Protein AF-A0A7J3DKT4-F1 (afdb_monomer)

Nearest PDB structures (foldseek):
  7a67-assembly1_A  TM=9.300E-01  e=2.035E-06  Pyrococcus abyssi GE5
  6gwj-assembly1_B  TM=9.200E-01  e=6.571E-06  Homo sapiens
  4wx8-assembly3_C  TM=9.030E-01  e=1.436E-05  Saccharomyces cerevisiae S288C
  8k20-assembly1_F  TM=8.988E-01  e=1.013E-04  Arabidopsis thaliana
  8k20-assembly1_D  TM=8.313E-01  e=8.332E-05  Arabidopsis thaliana

Sequence (92 aa):
MGKYELKLRLIMDDEQKASIIYRAIMPDIRAKQKRSETAVMQKGNNIEIKIDACDAIALRASFNSVARHIALAHDIIERFKCSKNFKKEVLG

Foldseek 3Di:
DDKDKDKDKDAAPWQVLLVQLCVQCVVVQPDDDPFKHWDWDDDTRMIMIMMIGPDPVRVVVSVVSSVVSSVVSVCCCVVCVPDPPPDPPPDD

Solvent-accessible surface area (backbone atoms only — not comparable to full-atom values): 5406 Å² total; per-residue (Å²): 130,66,79,38,74,48,80,49,75,46,80,43,99,38,42,66,60,28,48,52,42,52,64,66,39,48,73,73,55,66,63,84,49,98,50,35,50,70,49,76,47,78,60,67,27,28,41,39,38,39,37,43,13,63,38,71,67,44,41,52,52,52,50,53,51,53,53,50,46,51,52,50,45,49,50,48,53,72,73,57,62,81,70,94,71,80,70,82,79,72,83,126

Radius of gyration: 16.79 Å; Cα contacts (8 Å, |Δi|>4): 119; chains: 1; bounding box: 30×20×67 Å

Secondary structure (DSSP, 8-state):
---EEEEEEEE-SSHHHHHHHHHHHHHHHTS-BTTEEEEEEEETTEEEEEEEESSHHHHHHHHHHHHHHHHHHHHHHHHS---S--------

Structure (mmCIF, N/CA/C/O backbone):
data_AF-A0A7J3DKT4-F1
#
_entry.id   AF-A0A7J3DKT4-F1
#
loop_
_atom_site.group_PDB
_atom_site.id
_atom_site.type_symbol
_atom_site.label_atom_id
_atom_site.label_alt_id
_atom_site.label_comp_id
_atom_site.label_asym_id
_atom_site.label_entity_id
_atom_site.label_seq_id
_atom_site.pdbx_PDB_ins_code
_atom_site.Cartn_x
_atom_site.Cartn_y
_atom_site.Cartn_z
_atom_site.occupancy
_atom_site.B_iso_or_equiv
_atom_site.auth_seq_id
_atom_site.auth_comp_id
_atom_site.auth_asym_id
_atom_site.auth_atom_id
_atom_site.pdbx_PDB_model_num
ATOM 1 N N . MET A 1 1 ? 10.748 2.263 -23.111 1.00 46.78 1 MET A N 1
ATOM 2 C CA . MET A 1 1 ? 10.659 1.502 -21.844 1.00 46.78 1 MET A CA 1
ATOM 3 C C . MET A 1 1 ? 9.240 1.640 -21.325 1.00 46.78 1 MET A C 1
ATOM 5 O O . MET A 1 1 ? 8.804 2.767 -21.131 1.00 46.78 1 MET A O 1
ATOM 9 N N . GLY A 1 2 ? 8.493 0.539 -21.213 1.00 57.31 2 GLY A N 1
ATOM 10 C CA . GLY A 1 2 ? 7.113 0.585 -20.721 1.00 57.31 2 GLY A CA 1
ATOM 11 C C . GLY A 1 2 ? 7.087 1.008 -19.255 1.00 57.31 2 GLY A C 1
ATOM 12 O O . GLY A 1 2 ? 7.833 0.457 -18.450 1.00 57.31 2 GLY A O 1
ATOM 13 N N . LYS A 1 3 ? 6.272 2.008 -18.921 1.00 77.88 3 LYS A N 1
ATOM 14 C CA . LYS A 1 3 ? 6.044 2.421 -17.536 1.00 77.88 3 LYS A CA 1
ATOM 15 C C . LYS A 1 3 ? 4.971 1.498 -16.964 1.00 77.88 3 LYS A C 1
ATOM 17 O O . LYS A 1 3 ? 3.832 1.538 -17.417 1.00 77.88 3 LYS A O 1
ATOM 22 N N . TYR A 1 4 ? 5.353 0.621 -16.043 1.00 93.94 4 TYR A N 1
ATOM 23 C CA . TYR A 1 4 ? 4.413 -0.263 -15.362 1.00 93.94 4 TYR A CA 1
ATOM 24 C C . TYR A 1 4 ? 3.803 0.503 -14.196 1.00 93.94 4 TYR A C 1
ATOM 26 O O . TYR A 1 4 ? 4.535 1.070 -13.388 1.00 93.94 4 TYR A O 1
ATOM 34 N N . GLU A 1 5 ? 2.478 0.524 -14.114 1.00 94.75 5 GLU A N 1
ATOM 35 C CA . GLU A 1 5 ? 1.753 1.255 -13.079 1.00 94.75 5 GLU A CA 1
ATOM 36 C C . GLU A 1 5 ? 0.733 0.337 -12.406 1.00 94.75 5 GLU A C 1
ATOM 38 O O . GLU A 1 5 ? 0.010 -0.405 -13.071 1.00 94.75 5 GLU A O 1
ATOM 43 N N . LEU A 1 6 ? 0.662 0.411 -11.079 1.00 94.94 6 LEU A N 1
ATOM 44 C CA . LEU A 1 6 ? -0.368 -0.233 -10.276 1.00 94.94 6 LEU A CA 1
ATOM 45 C C . LEU A 1 6 ? -0.998 0.797 -9.341 1.00 94.94 6 LEU A C 1
ATOM 47 O O . LEU A 1 6 ? -0.296 1.524 -8.639 1.00 94.94 6 LEU A O 1
ATOM 51 N N . LYS A 1 7 ? -2.330 0.824 -9.312 1.00 96.50 7 LYS A N 1
ATOM 52 C CA . LYS A 1 7 ? -3.129 1.636 -8.395 1.00 96.50 7 LYS A CA 1
ATO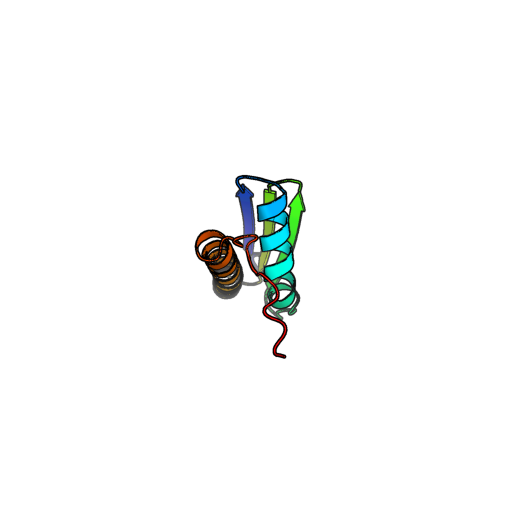M 53 C C . LYS A 1 7 ? -4.032 0.721 -7.588 1.00 96.50 7 LYS A C 1
ATOM 55 O O . LYS A 1 7 ? -4.783 -0.063 -8.161 1.00 96.50 7 LYS A O 1
ATOM 60 N N . LEU A 1 8 ? -3.963 0.837 -6.270 1.00 94.81 8 LEU A N 1
ATOM 61 C CA . LEU A 1 8 ? -4.765 0.059 -5.336 1.00 94.81 8 LEU A CA 1
ATOM 62 C C . LEU A 1 8 ? -5.464 0.995 -4.364 1.00 94.81 8 LEU A C 1
ATOM 64 O O . LEU A 1 8 ? -4.912 2.020 -3.958 1.00 94.81 8 LEU A O 1
ATOM 68 N N . ARG A 1 9 ? -6.667 0.602 -3.959 1.00 96.25 9 ARG A N 1
ATOM 69 C CA . ARG A 1 9 ? -7.408 1.233 -2.874 1.00 96.25 9 ARG A CA 1
ATOM 70 C C . ARG A 1 9 ? -7.801 0.152 -1.884 1.00 96.25 9 ARG A C 1
ATOM 72 O O . ARG A 1 9 ? -8.507 -0.780 -2.255 1.00 96.25 9 ARG A O 1
ATOM 79 N N . LEU A 1 10 ? -7.352 0.295 -0.644 1.00 94.38 10 LEU A N 1
ATOM 80 C CA . LEU A 1 10 ? -7.844 -0.504 0.468 1.00 94.38 10 LEU A CA 1
ATOM 81 C C . LEU A 1 10 ? -8.863 0.312 1.246 1.00 94.38 10 LEU A C 1
ATOM 83 O O . LEU A 1 10 ? -8.592 1.459 1.599 1.00 94.38 10 LEU A O 1
ATOM 87 N N . ILE A 1 11 ? -10.013 -0.297 1.500 1.00 95.25 11 ILE A N 1
ATOM 88 C CA . ILE A 1 11 ? -11.094 0.273 2.297 1.00 95.25 11 ILE A CA 1
ATOM 89 C C . ILE A 1 11 ? -11.042 -0.428 3.650 1.00 95.25 11 ILE A C 1
ATOM 91 O O . ILE A 1 11 ? -11.143 -1.652 3.703 1.00 95.25 11 ILE A O 1
ATOM 95 N N . MET A 1 12 ? -10.843 0.338 4.717 1.00 92.06 12 MET A N 1
ATOM 96 C CA . MET A 1 12 ? -10.860 -0.167 6.089 1.00 92.06 12 MET A CA 1
ATOM 97 C C . MET A 1 12 ? -12.222 0.092 6.731 1.00 92.06 12 MET A C 1
ATOM 99 O O . MET A 1 12 ? -12.973 0.962 6.280 1.00 92.06 12 MET A O 1
ATOM 103 N N . ASP A 1 13 ? -12.511 -0.628 7.815 1.00 91.19 13 ASP A N 1
ATOM 104 C CA . ASP A 1 13 ? -13.773 -0.489 8.554 1.00 91.19 13 ASP A CA 1
ATOM 105 C C . ASP A 1 13 ? -14.000 0.945 9.049 1.00 91.19 13 ASP A C 1
ATOM 107 O O . ASP A 1 13 ? -15.113 1.463 8.999 1.00 91.19 13 ASP A O 1
ATOM 111 N N . ASP A 1 14 ? -12.927 1.601 9.499 1.00 93.69 14 ASP A N 1
ATOM 112 C CA . ASP A 1 14 ? -12.958 2.958 10.023 1.00 93.69 14 ASP A CA 1
ATOM 113 C C . ASP A 1 14 ? -11.648 3.720 9.737 1.00 93.69 14 ASP A C 1
ATOM 115 O O . ASP A 1 14 ? -10.611 3.159 9.356 1.00 93.69 14 ASP A O 1
ATOM 119 N N . GLU A 1 15 ? -11.703 5.042 9.900 1.00 95.19 15 GLU A N 1
ATOM 120 C CA . GLU A 1 15 ? -10.561 5.937 9.694 1.00 95.19 15 GLU A CA 1
ATOM 121 C C . GLU A 1 15 ? -9.423 5.693 10.695 1.00 95.19 15 GLU A C 1
ATOM 123 O O . GLU A 1 15 ? -8.251 5.882 10.358 1.00 95.19 15 GLU A O 1
ATOM 128 N N . GLN A 1 16 ? -9.731 5.234 11.910 1.00 92.56 16 GLN A N 1
ATOM 129 C CA . GLN A 1 16 ? -8.722 4.970 12.928 1.00 92.56 16 GLN A CA 1
ATOM 130 C C . GLN A 1 16 ? -7.849 3.776 12.523 1.00 92.56 16 GLN A C 1
ATOM 132 O O . GLN A 1 16 ? -6.622 3.891 12.552 1.00 92.56 16 GLN A O 1
ATOM 137 N N . LYS A 1 17 ? -8.447 2.665 12.079 1.00 91.94 17 LYS A N 1
ATOM 138 C CA . LYS A 1 17 ? -7.733 1.508 11.525 1.00 91.94 17 LYS A CA 1
ATOM 139 C C . LYS A 1 17 ? -6.897 1.910 10.316 1.00 91.94 17 LYS A C 1
ATOM 141 O O . LYS A 1 17 ? -5.710 1.581 10.270 1.00 91.94 17 LYS A O 1
ATOM 146 N N . ALA A 1 18 ? -7.468 2.676 9.382 1.00 94.88 18 ALA A N 1
ATOM 147 C CA . ALA A 1 18 ? -6.727 3.183 8.227 1.00 94.88 18 ALA A CA 1
ATOM 148 C C . ALA A 1 18 ? -5.510 4.026 8.646 1.00 94.88 18 ALA A C 1
ATOM 150 O O . ALA A 1 18 ? -4.416 3.828 8.118 1.00 94.88 18 ALA A O 1
ATOM 151 N N . SER A 1 19 ? -5.667 4.903 9.641 1.00 94.94 19 SER A N 1
ATOM 152 C CA . SER A 1 19 ? -4.582 5.731 10.177 1.00 94.94 19 SER A CA 1
ATOM 153 C C . SER A 1 19 ? -3.497 4.903 10.861 1.00 94.94 19 SER A C 1
ATOM 155 O O . SER A 1 19 ? -2.311 5.183 10.677 1.00 94.94 19 SER A O 1
ATOM 157 N N . ILE A 1 20 ? -3.865 3.886 11.646 1.00 92.94 20 ILE A N 1
ATOM 158 C CA . ILE A 1 20 ? -2.890 3.008 12.307 1.00 92.94 20 ILE A CA 1
ATOM 159 C C . ILE A 1 20 ? -2.074 2.255 11.254 1.00 92.94 20 ILE A C 1
ATOM 161 O O . ILE A 1 20 ? -0.846 2.308 11.297 1.00 92.94 20 ILE A O 1
ATOM 165 N N . ILE A 1 21 ? -2.736 1.620 10.280 1.00 93.31 21 ILE A N 1
ATOM 166 C CA . ILE A 1 21 ? -2.058 0.875 9.211 1.00 93.31 21 ILE A CA 1
ATOM 167 C C . ILE A 1 21 ? -1.157 1.807 8.401 1.00 93.31 21 ILE A C 1
ATOM 169 O O . ILE A 1 21 ? 0.021 1.507 8.226 1.00 93.31 21 ILE A O 1
ATOM 173 N N . TYR A 1 22 ? -1.668 2.959 7.954 1.00 94.94 22 TYR A N 1
ATOM 174 C CA . TYR A 1 22 ? -0.885 3.935 7.196 1.00 94.94 22 TYR A CA 1
ATOM 175 C C . TYR A 1 22 ? 0.388 4.346 7.948 1.00 94.94 22 TYR A C 1
ATOM 177 O O . TYR A 1 22 ? 1.489 4.279 7.402 1.00 94.94 22 TYR A O 1
ATOM 185 N N . ARG A 1 23 ? 0.269 4.717 9.227 1.00 93.19 23 ARG A N 1
ATOM 186 C CA . ARG A 1 23 ? 1.426 5.111 10.045 1.00 93.19 23 ARG A CA 1
ATOM 187 C C . ARG A 1 23 ? 2.407 3.961 10.265 1.00 93.19 23 ARG A C 1
ATOM 189 O O . ARG A 1 23 ? 3.606 4.220 10.287 1.00 93.19 23 ARG A O 1
ATOM 196 N N . ALA A 1 24 ? 1.912 2.732 10.409 1.00 91.44 24 ALA A N 1
ATOM 197 C CA . ALA A 1 24 ? 2.737 1.550 10.635 1.00 91.44 24 ALA A CA 1
ATOM 198 C C . ALA A 1 24 ? 3.598 1.187 9.417 1.00 91.44 24 ALA A C 1
ATOM 200 O O . ALA A 1 24 ? 4.751 0.820 9.596 1.00 91.44 24 ALA A O 1
ATOM 201 N N . ILE A 1 25 ? 3.074 1.326 8.194 1.00 91.19 25 ILE A N 1
ATOM 202 C CA . ILE A 1 25 ? 3.786 0.910 6.969 1.00 91.19 25 ILE A CA 1
ATOM 203 C C . ILE A 1 25 ? 4.681 2.007 6.368 1.00 91.19 25 ILE A C 1
ATOM 205 O O . ILE A 1 25 ? 5.596 1.724 5.598 1.00 91.19 25 ILE A O 1
ATOM 209 N N . MET A 1 26 ? 4.426 3.282 6.685 1.00 91.44 26 MET A N 1
ATOM 210 C CA . MET A 1 26 ? 5.172 4.414 6.116 1.00 91.44 26 MET A CA 1
ATOM 211 C C . MET A 1 26 ? 6.694 4.409 6.365 1.00 91.44 26 MET A C 1
ATOM 213 O O . MET A 1 26 ? 7.411 4.908 5.491 1.00 91.44 26 MET A O 1
ATOM 217 N N . PRO A 1 27 ? 7.226 3.921 7.505 1.00 85.81 27 PRO A N 1
ATOM 218 C CA . PRO A 1 27 ? 8.669 3.782 7.705 1.00 85.81 27 PRO A CA 1
ATOM 219 C C . PRO A 1 27 ? 9.321 2.857 6.671 1.00 85.81 27 PRO A C 1
ATOM 221 O O . PRO A 1 27 ? 10.361 3.207 6.117 1.00 85.81 27 PRO A O 1
ATOM 224 N N . ASP A 1 28 ? 8.668 1.741 6.343 1.00 82.62 28 ASP A N 1
ATOM 225 C CA . ASP A 1 28 ? 9.210 0.726 5.434 1.00 82.62 28 ASP A CA 1
ATOM 226 C C . ASP A 1 28 ? 9.099 1.140 3.961 1.00 82.62 28 ASP A C 1
ATOM 228 O O . ASP A 1 28 ? 9.933 0.789 3.126 1.00 82.62 28 ASP A O 1
ATOM 232 N N . ILE A 1 29 ? 8.070 1.924 3.629 1.00 82.19 29 ILE A N 1
ATOM 233 C CA . ILE A 1 29 ? 7.778 2.338 2.251 1.00 82.19 29 ILE A CA 1
ATOM 234 C C . ILE A 1 29 ? 8.611 3.552 1.814 1.00 82.19 29 ILE A C 1
ATOM 236 O O . ILE A 1 29 ? 8.855 3.738 0.622 1.00 82.19 29 ILE A O 1
ATOM 240 N N . ARG A 1 30 ? 9.116 4.368 2.749 1.00 71.25 30 ARG A N 1
ATOM 241 C CA . ARG A 1 30 ? 9.931 5.556 2.418 1.00 71.25 30 ARG A CA 1
ATOM 242 C C . ARG A 1 30 ? 11.290 5.242 1.787 1.00 71.25 30 ARG A C 1
ATOM 244 O O . ARG A 1 30 ? 11.940 6.158 1.280 1.00 71.25 30 ARG A O 1
ATOM 251 N N . ALA A 1 31 ? 11.736 3.989 1.802 1.00 69.06 31 ALA A N 1
ATOM 252 C CA . ALA A 1 31 ? 12.990 3.602 1.173 1.00 69.06 31 ALA A CA 1
ATOM 253 C C . ALA A 1 31 ? 12.899 3.748 -0.358 1.00 69.06 31 ALA A C 1
ATOM 255 O O . ALA A 1 31 ? 12.231 2.966 -1.036 1.00 69.06 31 ALA A O 1
ATOM 256 N N . LYS A 1 32 ? 13.601 4.742 -0.921 1.00 66.19 32 LYS A N 1
ATOM 257 C CA . LYS A 1 32 ? 13.684 4.928 -2.378 1.00 66.19 32 LYS A CA 1
ATOM 258 C C . LYS A 1 32 ? 14.319 3.704 -3.039 1.00 66.19 32 LYS A C 1
ATOM 260 O O . LYS A 1 32 ? 15.467 3.365 -2.758 1.00 66.19 32 LYS A O 1
ATOM 265 N N . GLN A 1 33 ? 13.595 3.093 -3.971 1.00 76.88 33 GLN A N 1
ATOM 266 C CA . GLN A 1 33 ? 14.101 2.011 -4.812 1.00 76.88 33 GLN A CA 1
ATOM 267 C C . GLN A 1 33 ? 14.528 2.574 -6.172 1.00 76.88 33 GLN A C 1
ATOM 269 O O . GLN A 1 33 ? 13.859 3.429 -6.741 1.00 76.88 33 GLN A O 1
ATOM 274 N N . LYS A 1 34 ? 15.640 2.085 -6.737 1.00 80.00 34 LYS A N 1
ATOM 275 C CA . LYS A 1 34 ? 16.165 2.596 -8.024 1.00 80.00 34 LYS A CA 1
ATOM 276 C C . LYS A 1 34 ? 15.262 2.292 -9.229 1.00 80.00 34 LYS A C 1
ATOM 278 O O . LYS A 1 34 ? 15.379 2.953 -10.252 1.00 80.00 34 LYS A O 1
ATOM 283 N N . ARG A 1 35 ? 14.418 1.259 -9.131 1.00 88.19 35 ARG A N 1
ATOM 284 C CA . ARG A 1 35 ? 13.624 0.700 -10.247 1.00 88.19 35 ARG A CA 1
ATOM 285 C C . ARG A 1 35 ? 12.112 0.835 -10.057 1.00 88.19 35 ARG A C 1
ATOM 287 O O . ARG A 1 35 ? 11.351 0.357 -10.898 1.00 88.19 35 ARG A O 1
ATOM 294 N N . SER A 1 36 ? 11.680 1.450 -8.957 1.00 90.38 36 SER A N 1
ATOM 295 C CA . SER A 1 36 ? 10.269 1.685 -8.669 1.00 90.38 36 SER A CA 1
ATOM 296 C C . SER A 1 36 ? 10.069 2.822 -7.678 1.00 90.38 36 SER A C 1
ATOM 298 O O . SER A 1 36 ? 10.864 2.996 -6.758 1.00 90.38 36 SER A O 1
ATOM 300 N N . GLU A 1 37 ? 8.940 3.496 -7.787 1.00 91.31 37 GLU A N 1
ATOM 301 C CA . GLU A 1 37 ? 8.458 4.487 -6.840 1.00 91.31 37 GLU A CA 1
ATOM 302 C C . GLU A 1 37 ? 7.126 4.013 -6.259 1.00 91.31 37 GLU A C 1
ATOM 304 O O . GLU A 1 37 ? 6.301 3.436 -6.964 1.00 91.31 37 GLU A O 1
ATOM 309 N N . THR A 1 38 ? 6.933 4.194 -4.955 1.00 92.25 38 THR A N 1
ATOM 310 C CA . THR A 1 38 ? 5.687 3.849 -4.266 1.00 92.25 38 THR A CA 1
ATOM 311 C C . THR A 1 38 ? 5.193 5.073 -3.517 1.00 92.25 38 THR A C 1
ATOM 313 O O . THR A 1 38 ? 5.883 5.589 -2.642 1.00 92.25 38 THR A O 1
ATOM 316 N N . ALA A 1 39 ? 3.992 5.525 -3.856 1.00 92.19 39 ALA A N 1
ATOM 317 C CA . ALA A 1 39 ? 3.280 6.566 -3.138 1.00 92.19 39 ALA A CA 1
ATOM 318 C C . ALA A 1 39 ? 2.120 5.935 -2.368 1.00 92.19 39 ALA A C 1
ATOM 320 O O . ALA A 1 39 ? 1.361 5.141 -2.923 1.00 92.19 39 ALA A O 1
ATOM 321 N N . VAL A 1 40 ? 1.978 6.302 -1.098 1.00 93.56 40 VAL A N 1
ATOM 322 C CA . VAL A 1 40 ? 0.872 5.863 -0.244 1.00 93.56 40 VAL A CA 1
ATOM 323 C C . VAL A 1 40 ? 0.213 7.088 0.358 1.00 93.56 40 VAL A C 1
ATOM 325 O O . VAL A 1 40 ? 0.894 7.989 0.844 1.00 93.56 40 VAL A O 1
ATOM 328 N N . MET A 1 41 ? -1.112 7.130 0.314 1.00 95.38 41 MET A N 1
ATOM 329 C CA . MET A 1 41 ? -1.916 8.217 0.856 1.00 95.38 41 MET A CA 1
ATOM 330 C C . MET A 1 41 ? -3.082 7.648 1.654 1.00 95.38 41 MET A C 1
ATOM 332 O O . MET A 1 41 ? -3.696 6.666 1.246 1.00 95.38 41 MET A O 1
ATOM 336 N N . GLN A 1 42 ? -3.427 8.297 2.761 1.00 95.62 42 GLN A N 1
ATOM 337 C CA . GLN A 1 42 ? -4.652 8.015 3.501 1.00 95.62 42 GLN A CA 1
ATOM 338 C C . GLN A 1 42 ? -5.709 9.085 3.186 1.00 95.62 42 GLN A C 1
ATOM 340 O O . GLN A 1 42 ? -5.401 10.277 3.185 1.00 95.62 42 GLN A O 1
ATOM 345 N N . LYS A 1 43 ? -6.954 8.664 2.939 1.00 96.12 43 LYS A N 1
ATOM 346 C CA . LYS A 1 43 ? -8.134 9.526 2.756 1.00 96.12 43 LYS A CA 1
ATOM 347 C C . LYS A 1 43 ? -9.316 8.947 3.539 1.00 96.12 43 LYS A C 1
ATOM 349 O O . LYS A 1 43 ? -10.004 8.049 3.049 1.00 96.12 43 LYS A O 1
ATOM 354 N N . GLY A 1 44 ? -9.536 9.438 4.759 1.00 96.19 44 GLY A N 1
ATOM 355 C CA . GLY A 1 44 ? -10.523 8.869 5.682 1.00 96.19 44 GLY A CA 1
ATOM 356 C C . GLY A 1 44 ? -10.195 7.407 6.002 1.00 96.19 44 GLY A C 1
ATOM 357 O O . GLY A 1 44 ? -9.070 7.089 6.391 1.00 96.19 44 GLY A O 1
ATOM 358 N N . ASN A 1 45 ? -11.153 6.509 5.767 1.00 96.56 45 ASN A N 1
ATOM 359 C CA . ASN A 1 45 ? -10.981 5.060 5.918 1.00 96.56 45 ASN A CA 1
ATOM 360 C C . ASN A 1 45 ? -10.303 4.370 4.717 1.00 96.56 45 ASN A C 1
ATOM 362 O O . ASN A 1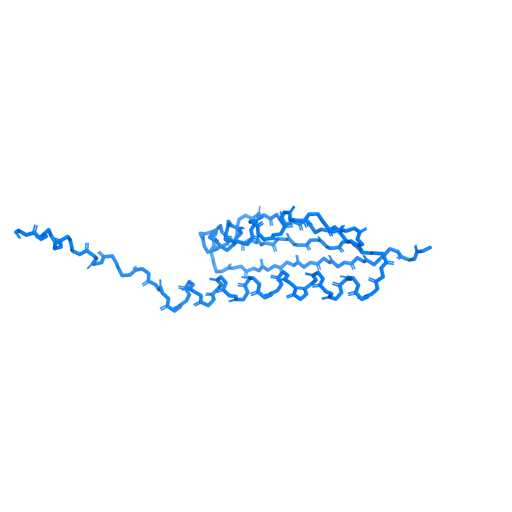 45 ? -10.212 3.144 4.690 1.00 96.56 45 ASN A O 1
ATOM 366 N N . ASN A 1 46 ? -9.826 5.126 3.724 1.00 96.94 46 ASN A N 1
ATOM 367 C CA . ASN A 1 46 ? -9.172 4.570 2.542 1.00 96.94 46 ASN A CA 1
ATOM 368 C C . ASN A 1 46 ? -7.655 4.753 2.589 1.00 96.94 46 ASN A C 1
ATOM 370 O O . ASN A 1 46 ? -7.162 5.832 2.925 1.00 96.94 46 ASN A O 1
ATOM 374 N N . ILE A 1 47 ? -6.922 3.730 2.153 1.00 96.38 47 ILE A N 1
ATOM 375 C CA . ILE A 1 47 ? -5.491 3.806 1.846 1.00 96.38 47 ILE A CA 1
ATOM 376 C C . ILE A 1 47 ? -5.324 3.620 0.339 1.00 96.38 47 ILE A C 1
ATOM 378 O O . ILE A 1 47 ? -5.657 2.571 -0.213 1.00 96.38 47 ILE A O 1
ATOM 382 N N . GLU A 1 48 ? -4.818 4.647 -0.334 1.00 96.50 48 G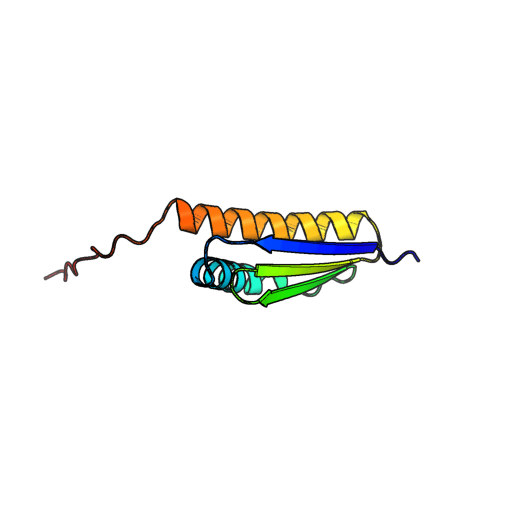LU A N 1
ATOM 383 C CA . GLU A 1 48 ? -4.500 4.627 -1.759 1.00 96.50 48 GLU A CA 1
ATOM 384 C C . GLU A 1 48 ? -3.005 4.381 -1.948 1.00 96.50 48 GLU A C 1
ATOM 386 O O . GLU A 1 48 ? -2.173 5.050 -1.336 1.00 96.50 48 GLU A O 1
ATOM 391 N N . ILE A 1 49 ? -2.665 3.420 -2.803 1.00 94.94 49 ILE A N 1
ATOM 392 C CA . ILE A 1 49 ? -1.286 3.040 -3.109 1.00 94.94 49 ILE A CA 1
ATOM 393 C C . ILE A 1 49 ? -1.093 3.160 -4.611 1.00 94.94 49 ILE A C 1
ATOM 395 O O . ILE A 1 49 ? -1.869 2.606 -5.393 1.00 94.94 49 ILE A O 1
ATOM 399 N N . LYS A 1 50 ? -0.032 3.851 -5.009 1.00 95.12 50 LYS A N 1
ATOM 400 C CA . LYS A 1 50 ? 0.419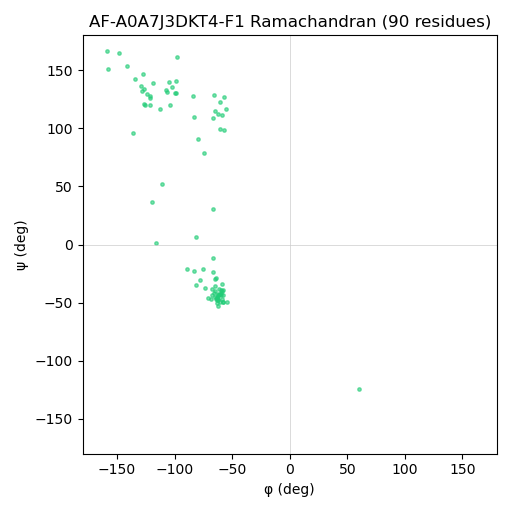 3.941 -6.391 1.00 95.12 50 LYS A CA 1
ATOM 401 C C . LYS A 1 50 ? 1.842 3.415 -6.484 1.00 95.12 50 LYS A C 1
ATOM 403 O O . LYS A 1 50 ? 2.703 3.869 -5.737 1.00 95.12 50 LYS A O 1
ATOM 408 N N . ILE A 1 51 ? 2.084 2.487 -7.401 1.00 93.75 51 ILE A N 1
ATOM 409 C CA . ILE A 1 51 ? 3.416 1.956 -7.687 1.00 93.75 51 ILE A CA 1
ATOM 410 C C . ILE A 1 51 ? 3.726 2.212 -9.155 1.00 93.75 51 ILE A C 1
ATOM 412 O O . ILE A 1 51 ? 3.013 1.723 -10.027 1.00 93.75 51 ILE A O 1
ATOM 416 N N . ASP A 1 52 ? 4.791 2.959 -9.415 1.00 93.44 52 ASP A N 1
ATOM 417 C CA . ASP A 1 52 ? 5.365 3.152 -10.743 1.00 93.44 52 ASP A CA 1
ATOM 418 C C . ASP A 1 52 ? 6.670 2.346 -10.822 1.00 93.44 52 ASP A C 1
ATOM 420 O O . ASP A 1 52 ? 7.500 2.426 -9.919 1.00 93.44 52 ASP A O 1
ATOM 424 N N . ALA A 1 53 ? 6.881 1.557 -11.875 1.00 93.94 53 ALA A N 1
ATOM 425 C CA . ALA A 1 53 ? 8.062 0.704 -12.011 1.00 93.94 53 ALA A CA 1
ATOM 426 C C . ALA A 1 53 ? 8.597 0.644 -13.448 1.00 93.94 53 ALA A C 1
ATOM 428 O O . ALA A 1 53 ? 7.860 0.798 -14.425 1.00 93.94 53 ALA A O 1
ATOM 429 N N . CYS A 1 54 ? 9.901 0.385 -13.573 1.00 92.94 54 CYS A N 1
ATOM 430 C CA . CYS A 1 54 ? 10.582 0.278 -14.867 1.00 92.94 54 CYS A CA 1
ATOM 431 C C . CYS A 1 54 ? 10.292 -1.040 -15.606 1.00 92.94 54 CYS A C 1
ATOM 433 O O . CYS A 1 54 ? 10.493 -1.123 -16.816 1.00 92.94 54 CYS A O 1
ATOM 435 N N . ASP A 1 55 ? 9.857 -2.071 -14.881 1.00 92.88 55 ASP A N 1
ATOM 436 C CA . ASP A 1 55 ? 9.564 -3.404 -15.401 1.00 92.88 55 ASP A CA 1
ATOM 437 C C . ASP A 1 55 ? 8.610 -4.171 -14.469 1.00 92.88 55 ASP A C 1
ATOM 439 O O . ASP A 1 55 ? 8.392 -3.795 -13.312 1.00 92.88 55 ASP A O 1
ATOM 443 N N . ALA A 1 56 ? 8.049 -5.272 -14.973 1.00 92.81 56 ALA A N 1
ATOM 444 C CA . ALA A 1 56 ? 7.097 -6.101 -14.237 1.00 92.81 56 ALA A CA 1
ATOM 445 C C . ALA A 1 56 ? 7.697 -6.762 -12.980 1.00 92.81 56 ALA A C 1
ATOM 447 O O . ALA A 1 56 ? 6.980 -7.002 -12.008 1.00 92.81 56 ALA A O 1
ATOM 448 N N . ILE A 1 57 ? 9.005 -7.049 -12.968 1.00 93.81 57 ILE A N 1
ATOM 449 C CA . ILE A 1 57 ? 9.675 -7.685 -11.824 1.00 93.81 57 ILE A CA 1
ATOM 450 C C . ILE A 1 57 ? 9.758 -6.691 -10.665 1.00 93.81 57 ILE A C 1
ATOM 452 O O . ILE A 1 57 ? 9.415 -7.040 -9.534 1.00 93.81 57 ILE A O 1
ATOM 456 N N . ALA A 1 58 ? 10.162 -5.452 -10.951 1.00 92.75 58 ALA A N 1
ATOM 457 C CA . ALA A 1 58 ? 10.179 -4.360 -9.990 1.00 92.75 58 ALA A CA 1
ATOM 458 C C . ALA A 1 58 ? 8.766 -4.039 -9.481 1.00 92.75 58 ALA A C 1
ATOM 460 O O . ALA A 1 58 ? 8.582 -3.917 -8.273 1.00 92.75 58 ALA A O 1
ATOM 461 N N . LEU A 1 59 ? 7.754 -4.005 -10.362 1.00 93.94 59 LEU A N 1
ATOM 462 C CA . LEU A 1 59 ? 6.359 -3.807 -9.950 1.00 93.94 59 LEU A CA 1
ATOM 463 C C . LEU A 1 59 ? 5.912 -4.883 -8.949 1.00 93.94 59 LEU A C 1
ATOM 465 O O . LEU A 1 59 ? 5.395 -4.560 -7.880 1.00 93.94 59 LEU A O 1
ATOM 469 N N . ARG A 1 60 ? 6.156 -6.161 -9.271 1.00 94.69 60 ARG A N 1
ATOM 470 C CA . ARG A 1 60 ? 5.807 -7.300 -8.410 1.00 94.69 60 ARG A CA 1
ATOM 471 C C . ARG A 1 60 ? 6.526 -7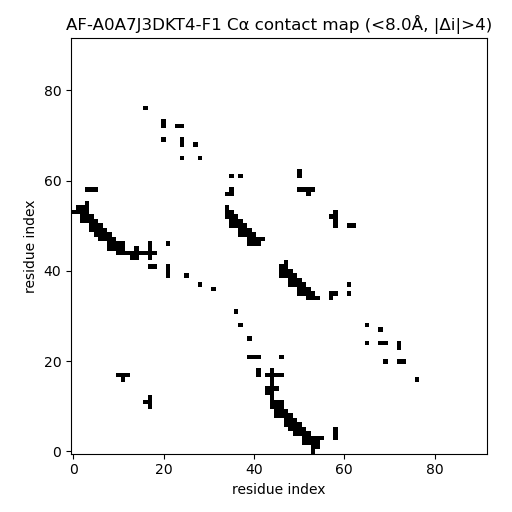.235 -7.065 1.00 94.69 60 ARG A C 1
ATOM 473 O O . ARG A 1 60 ? 5.912 -7.504 -6.037 1.00 94.69 60 ARG A O 1
ATOM 480 N N . ALA A 1 61 ? 7.817 -6.906 -7.061 1.00 92.88 61 ALA A N 1
ATOM 481 C CA . ALA A 1 61 ? 8.604 -6.812 -5.835 1.00 92.88 61 ALA A CA 1
ATOM 482 C C . ALA A 1 61 ? 8.066 -5.712 -4.907 1.00 92.88 61 ALA A C 1
ATOM 484 O O . ALA A 1 61 ? 7.858 -5.961 -3.718 1.00 92.88 61 ALA A O 1
ATOM 485 N N . SER A 1 62 ? 7.775 -4.535 -5.460 1.00 92.50 62 SER A N 1
ATOM 486 C CA . SER A 1 62 ? 7.247 -3.399 -4.703 1.00 92.50 62 SER A CA 1
ATOM 487 C C . SER A 1 62 ? 5.834 -3.662 -4.197 1.00 92.50 62 SER A C 1
ATOM 489 O O . SER A 1 62 ? 5.566 -3.451 -3.016 1.00 92.50 62 SER A O 1
ATOM 491 N N . PHE A 1 63 ? 4.957 -4.227 -5.033 1.00 93.81 63 PHE A N 1
ATOM 492 C CA . PHE A 1 63 ? 3.628 -4.658 -4.602 1.00 93.81 63 PHE A CA 1
ATOM 493 C C . PHE A 1 63 ? 3.703 -5.671 -3.455 1.00 93.81 63 PHE A C 1
ATOM 495 O O . PHE A 1 63 ? 3.072 -5.469 -2.420 1.00 93.81 63 PHE A O 1
ATOM 502 N N . ASN A 1 64 ? 4.520 -6.719 -3.595 1.00 94.00 64 ASN A N 1
ATOM 503 C CA . ASN A 1 64 ? 4.657 -7.747 -2.565 1.00 94.00 64 ASN A CA 1
ATOM 504 C C . ASN A 1 64 ? 5.185 -7.186 -1.240 1.00 94.00 64 ASN A C 1
ATOM 506 O O . ASN A 1 64 ? 4.746 -7.629 -0.180 1.00 94.00 64 ASN A O 1
ATOM 510 N N . SER A 1 65 ? 6.118 -6.233 -1.290 1.00 91.44 65 SER A N 1
ATOM 511 C CA . SER A 1 65 ? 6.635 -5.561 -0.095 1.00 91.44 65 SER A CA 1
ATOM 512 C C . SER A 1 65 ? 5.522 -4.802 0.631 1.00 91.44 65 SER A C 1
ATOM 514 O O . SER A 1 65 ? 5.255 -5.054 1.805 1.00 91.44 65 SER A O 1
ATOM 516 N N . VAL A 1 66 ? 4.800 -3.939 -0.090 1.00 92.62 66 VAL A N 1
ATOM 517 C CA . VAL A 1 66 ? 3.712 -3.130 0.477 1.00 92.62 66 VAL A CA 1
ATOM 518 C C . VAL A 1 66 ? 2.585 -4.009 1.020 1.00 92.62 66 VAL A C 1
ATOM 520 O O . VAL A 1 66 ? 2.151 -3.820 2.155 1.00 92.62 66 VAL A O 1
ATOM 523 N N . ALA A 1 67 ? 2.143 -5.003 0.247 1.00 93.00 67 ALA A N 1
ATOM 524 C CA . ALA A 1 67 ? 1.077 -5.915 0.650 1.00 93.00 67 ALA A CA 1
ATOM 525 C C . ALA A 1 67 ? 1.437 -6.686 1.929 1.00 93.00 67 ALA A C 1
ATOM 527 O O . ALA A 1 67 ? 0.591 -6.845 2.806 1.00 93.00 67 ALA A O 1
ATOM 528 N N . ARG A 1 68 ? 2.698 -7.117 2.072 1.00 93.81 68 ARG A N 1
ATOM 529 C CA . ARG A 1 68 ? 3.168 -7.821 3.270 1.00 93.81 68 ARG A CA 1
ATOM 530 C C . ARG A 1 68 ? 3.122 -6.937 4.514 1.00 93.81 68 ARG A C 1
ATOM 532 O O . ARG A 1 68 ? 2.646 -7.399 5.546 1.00 93.81 68 ARG A O 1
ATOM 539 N N . HIS A 1 69 ? 3.583 -5.690 4.426 1.00 92.44 69 HIS A N 1
ATOM 540 C CA . HIS A 1 69 ? 3.538 -4.771 5.568 1.00 92.44 69 HIS A CA 1
ATOM 541 C C . HIS A 1 69 ? 2.100 -4.447 5.979 1.00 92.44 69 HIS A C 1
ATOM 543 O O . HIS A 1 69 ? 1.793 -4.433 7.168 1.00 92.44 69 HIS A O 1
ATOM 549 N N . ILE A 1 70 ? 1.202 -4.254 5.009 1.00 92.75 70 ILE A N 1
ATOM 550 C CA . ILE A 1 70 ? -0.221 -4.018 5.283 1.00 92.75 70 ILE A CA 1
ATOM 551 C C . ILE A 1 70 ? -0.855 -5.230 5.962 1.00 92.75 70 ILE A C 1
ATOM 553 O O . ILE A 1 70 ? -1.520 -5.066 6.981 1.00 92.75 70 ILE A O 1
ATOM 557 N N . ALA A 1 71 ? -0.628 -6.434 5.429 1.00 92.25 71 ALA A N 1
ATOM 558 C CA . ALA A 1 71 ? -1.153 -7.664 6.011 1.00 92.25 71 ALA A CA 1
ATOM 559 C C . ALA A 1 71 ? -0.653 -7.858 7.449 1.00 92.25 71 ALA A C 1
ATOM 561 O O . ALA A 1 71 ? -1.446 -8.149 8.336 1.00 92.25 71 ALA A O 1
ATOM 562 N N . LEU A 1 72 ? 0.638 -7.618 7.700 1.00 92.06 72 LEU A N 1
ATOM 563 C CA . LEU A 1 72 ? 1.212 -7.712 9.041 1.00 92.06 72 LEU A CA 1
ATOM 564 C C . LEU A 1 72 ? 0.610 -6.677 10.002 1.00 92.06 72 LEU A C 1
ATOM 566 O O . LEU A 1 72 ? 0.232 -7.026 11.118 1.00 92.06 72 LEU A O 1
ATOM 570 N N . ALA A 1 73 ? 0.502 -5.415 9.580 1.00 91.38 73 ALA A N 1
ATOM 571 C CA . ALA A 1 73 ? -0.090 -4.359 10.396 1.00 91.38 73 ALA A CA 1
ATOM 572 C C . ALA A 1 73 ? -1.555 -4.670 10.739 1.00 91.38 73 ALA A C 1
ATOM 574 O O . ALA A 1 73 ? -1.970 -4.509 11.885 1.00 91.38 73 ALA A O 1
ATOM 575 N N . HIS A 1 74 ? -2.321 -5.161 9.764 1.00 90.50 74 HIS A N 1
ATOM 576 C CA . HIS A 1 74 ? -3.701 -5.588 9.959 1.00 90.50 74 HIS A CA 1
ATOM 577 C C . HIS A 1 74 ? -3.805 -6.762 10.945 1.00 90.50 74 HIS A C 1
ATOM 579 O O . HIS A 1 74 ? -4.584 -6.701 11.896 1.00 90.50 74 HIS A O 1
ATOM 585 N N . ASP A 1 75 ? -2.979 -7.797 10.775 1.00 90.69 75 ASP A N 1
ATOM 586 C CA . ASP A 1 75 ? -2.945 -8.956 11.671 1.00 90.69 75 ASP A CA 1
ATOM 587 C C . ASP A 1 75 ? -2.619 -8.563 13.113 1.00 90.69 75 ASP A C 1
ATOM 589 O O . ASP A 1 75 ? -3.224 -9.090 14.047 1.00 90.69 75 ASP A O 1
ATOM 593 N N . ILE A 1 76 ? -1.696 -7.618 13.312 1.00 89.38 76 ILE A N 1
ATOM 594 C CA . ILE A 1 76 ? -1.370 -7.108 14.647 1.00 89.38 76 ILE A CA 1
ATOM 595 C C . ILE A 1 76 ? -2.584 -6.407 15.265 1.00 89.38 76 ILE A C 1
ATOM 597 O O . ILE A 1 76 ? -2.904 -6.663 16.4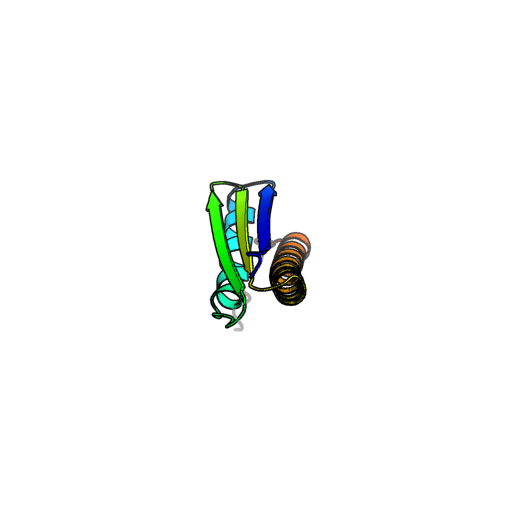23 1.00 89.38 76 ILE A O 1
ATOM 601 N N . ILE A 1 77 ? -3.288 -5.559 14.512 1.00 87.31 77 ILE A N 1
ATOM 602 C CA . ILE A 1 77 ? -4.470 -4.837 15.011 1.00 87.31 77 ILE A CA 1
ATOM 603 C C . ILE A 1 77 ? -5.590 -5.807 15.406 1.00 87.31 77 ILE A C 1
ATOM 605 O O . ILE A 1 77 ? -6.208 -5.636 16.459 1.00 87.31 77 ILE A O 1
ATOM 609 N N . GLU A 1 78 ? -5.852 -6.826 14.587 1.00 85.94 78 GLU A N 1
ATOM 610 C CA . GLU A 1 78 ? -6.931 -7.778 14.856 1.00 85.94 78 GLU A CA 1
ATOM 611 C C . GLU A 1 78 ? -6.592 -8.749 15.995 1.00 85.94 78 G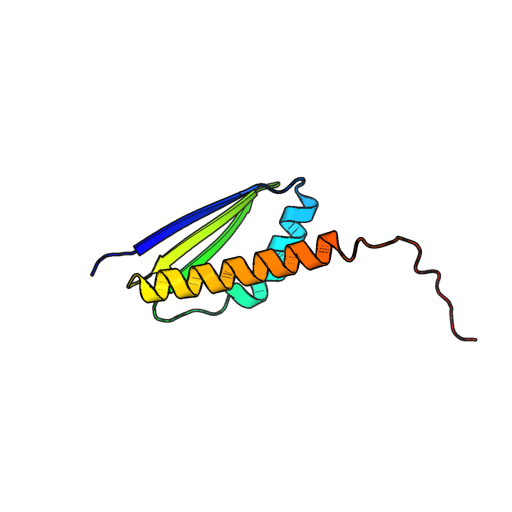LU A C 1
ATOM 613 O O . GLU A 1 78 ? -7.463 -9.059 16.811 1.00 85.94 78 GLU A O 1
ATOM 618 N N . ARG A 1 79 ? -5.332 -9.195 16.101 1.00 85.06 79 ARG A N 1
ATOM 619 C CA . ARG A 1 79 ? -4.896 -10.141 17.145 1.00 85.06 79 ARG A CA 1
ATOM 620 C C . ARG A 1 79 ? -4.612 -9.466 18.484 1.00 85.06 79 ARG A C 1
ATOM 622 O O . ARG A 1 79 ? -4.877 -10.057 19.526 1.00 85.06 79 ARG A O 1
ATOM 629 N N . PHE A 1 80 ? -4.093 -8.241 18.473 1.00 78.25 80 PHE A N 1
ATOM 630 C CA . PHE A 1 80 ? -3.697 -7.501 19.673 1.00 78.25 80 PHE A CA 1
ATOM 631 C C . PHE A 1 80 ? -4.623 -6.309 19.918 1.00 78.25 80 PHE A C 1
ATOM 633 O O . PHE A 1 80 ? -4.168 -5.179 20.121 1.00 78.25 80 PHE A O 1
ATOM 640 N N . LYS A 1 81 ? -5.943 -6.550 19.933 1.00 64.00 81 LYS A N 1
ATOM 641 C CA . LYS A 1 81 ? -6.906 -5.536 20.384 1.00 64.00 81 LYS A CA 1
ATOM 642 C C . LYS A 1 81 ? -6.508 -5.086 21.787 1.00 64.00 81 LYS A C 1
ATOM 644 O O . LY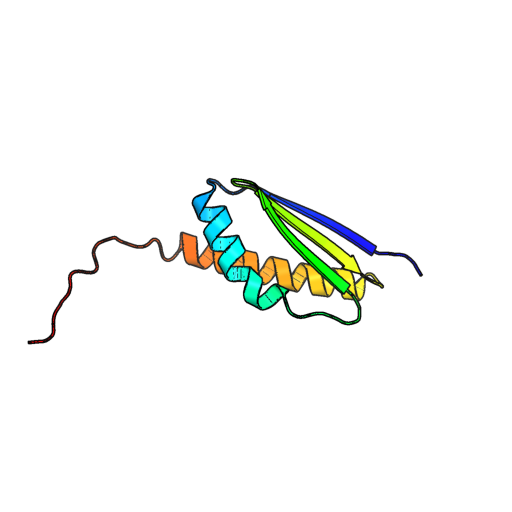S A 1 81 ? -6.479 -5.883 22.722 1.00 64.00 81 LYS A O 1
ATOM 649 N N . CYS A 1 82 ? -6.161 -3.806 21.911 1.00 51.75 82 CYS A N 1
ATOM 650 C CA . CYS A 1 82 ? -5.732 -3.201 23.163 1.00 51.75 82 CYS A CA 1
ATOM 651 C C . CYS A 1 82 ? -6.863 -3.323 24.195 1.00 51.75 82 CYS A C 1
ATOM 653 O O . CYS A 1 82 ? -7.825 -2.553 24.181 1.00 51.75 82 CYS A O 1
ATOM 655 N N . SER A 1 83 ? -6.767 -4.319 25.077 1.00 50.75 83 SER A N 1
ATOM 656 C CA . SER A 1 83 ? -7.571 -4.371 26.290 1.00 50.75 83 SER A CA 1
ATOM 657 C C . SER A 1 83 ? -7.146 -3.184 27.147 1.00 50.75 83 SER A C 1
ATOM 659 O O . SER A 1 83 ? -6.000 -3.114 27.590 1.00 50.75 83 SER A O 1
ATOM 661 N N . LYS A 1 84 ? -8.051 -2.230 27.382 1.00 48.34 84 LYS A N 1
ATOM 662 C CA . LYS A 1 84 ? -7.829 -1.057 28.249 1.00 48.34 84 LYS A CA 1
ATOM 663 C C . LYS A 1 84 ? -7.653 -1.417 29.745 1.00 48.34 84 LYS A C 1
ATOM 6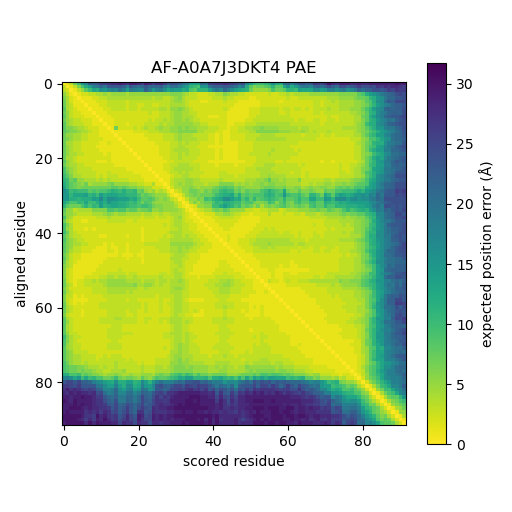65 O O . LYS A 1 84 ? -7.985 -0.611 30.602 1.00 48.34 84 LYS A O 1
ATOM 670 N N . ASN A 1 85 ? -7.111 -2.590 30.076 1.00 43.00 85 ASN A N 1
ATOM 671 C CA . ASN A 1 85 ? -6.911 -3.074 31.445 1.00 43.00 85 ASN A CA 1
ATOM 672 C C . ASN A 1 85 ? -5.436 -3.337 31.789 1.00 43.00 85 ASN A C 1
ATOM 674 O O . ASN A 1 85 ? -5.134 -4.238 32.567 1.00 43.00 85 ASN A O 1
ATOM 678 N N . PHE A 1 86 ? -4.505 -2.522 31.288 1.00 44.41 86 PHE A N 1
ATOM 679 C CA . PHE A 1 86 ? -3.177 -2.447 31.905 1.00 44.41 86 PHE A CA 1
ATOM 680 C C . PHE A 1 86 ? -3.298 -1.660 33.221 1.00 44.41 86 PHE A C 1
ATOM 682 O O . PHE A 1 86 ? -3.035 -0.458 33.289 1.00 44.41 86 PHE A O 1
ATOM 689 N N . LYS A 1 87 ? -3.787 -2.325 34.279 1.00 40.84 87 LYS A N 1
ATOM 690 C CA . LYS A 1 87 ? -3.610 -1.828 35.646 1.00 40.84 87 LYS A CA 1
ATOM 691 C C . LYS A 1 87 ? -2.106 -1.690 35.868 1.00 40.84 87 LYS A C 1
ATOM 693 O O . LYS A 1 87 ? -1.353 -2.629 35.633 1.00 40.84 87 LYS A O 1
ATOM 698 N N . LYS A 1 88 ? -1.685 -0.500 36.299 1.00 47.22 88 LYS A N 1
ATOM 699 C CA . LYS A 1 88 ? -0.359 -0.271 36.866 1.00 47.22 88 LYS A CA 1
ATOM 700 C C . LYS A 1 88 ? -0.193 -1.206 38.065 1.00 47.22 88 LYS A C 1
ATOM 702 O O . LYS A 1 88 ? -0.652 -0.872 39.152 1.00 47.22 88 LYS A O 1
ATOM 707 N N . GLU A 1 89 ? 0.464 -2.342 37.888 1.00 41.75 89 GLU A N 1
ATOM 708 C CA . GLU A 1 89 ? 1.216 -2.929 38.991 1.00 41.75 89 GLU A CA 1
ATOM 709 C C . GLU A 1 89 ? 2.531 -2.158 39.064 1.00 41.75 89 GLU A C 1
ATOM 711 O O . GLU A 1 89 ? 3.495 -2.405 38.343 1.00 41.75 89 GLU A O 1
ATOM 716 N N . VAL A 1 90 ? 2.488 -1.102 39.876 1.00 47.34 90 VAL A N 1
ATOM 717 C CA . VAL A 1 90 ? 3.679 -0.474 40.434 1.00 47.34 90 VAL A CA 1
ATOM 718 C C . VAL A 1 90 ? 4.332 -1.553 41.293 1.00 47.34 90 VAL A C 1
ATOM 720 O O . VAL A 1 90 ? 3.739 -1.980 42.280 1.00 47.34 90 VAL A O 1
ATOM 723 N N . LEU A 1 91 ? 5.508 -2.025 40.879 1.00 42.69 91 LEU A N 1
ATOM 724 C CA . LEU A 1 91 ? 6.389 -2.804 41.742 1.00 42.69 91 LEU A CA 1
ATOM 725 C C . LEU A 1 91 ? 6.711 -1.931 42.961 1.00 42.69 91 LEU A C 1
ATOM 727 O O . LEU A 1 91 ? 7.312 -0.864 42.812 1.00 42.69 91 LEU A O 1
ATOM 731 N N . GLY A 1 92 ? 6.193 -2.350 44.116 1.00 42.09 92 GLY A N 1
ATOM 732 C CA . GLY A 1 92 ? 6.595 -1.855 45.430 1.00 42.09 92 GLY A CA 1
ATOM 733 C C . GLY A 1 92 ? 7.905 -2.470 45.892 1.00 42.09 92 GLY A C 1
ATOM 734 O O . GLY A 1 92 ? 8.362 -3.448 45.255 1.00 42.09 92 GLY A O 1
#

pLDDT: mean 84.46, std 16.76, range [40.84, 96.94]

Mean predicted aligned error: 7.67 Å